Protein AF-W2WNC3-F1 (afdb_monomer_lite)

InterPro domains:
  IPR002200 Elicitin [PF00964] (20-107)
  IPR002200 Elicitin [SM01187] (19-108)
  IPR036470 Elicitin superfamily [G3DSA:1.10.239.10] (15-108)
  IPR036470 Elicitin superfamily [SSF48647] (14-108)

Foldseek 3Di:
DDDDDDPPPPPPPPPPPQAADDPVLVVQLVVVLCVDPLNVVLCVQLVHDPPPPDDDDPSSLLSNLPDPSNLVSLVCSLVVPSQDRHWHDDPPDTDRVNVVSVVSNVSVVVNVVPPPDDDDDDDDDDDDDDDDDDDDPPDDDDPPPPPPPPDD

Radius of gyration: 24.74 Å; chains: 1; bounding box: 69×72×64 Å

Structure (mmCIF, N/CA/C/O backbone):
data_AF-W2WNC3-F1
#
_entry.id   AF-W2WNC3-F1
#
loop_
_atom_site.group_PDB
_atom_site.id
_atom_site.type_symbol
_atom_site.label_atom_id
_atom_site.label_alt_id
_atom_site.label_comp_id
_atom_site.label_asym_id
_atom_site.label_entity_id
_atom_site.label_seq_id
_atom_site.pdbx_PDB_ins_code
_atom_site.Cartn_x
_atom_site.Cartn_y
_atom_site.Cartn_z
_atom_site.occupancy
_atom_site.B_iso_or_equiv
_atom_site.auth_seq_id
_atom_site.auth_comp_id
_atom_site.auth_asym_id
_atom_site.auth_atom_id
_atom_site.pdbx_PDB_model_num
ATOM 1 N N . MET A 1 1 ? 55.968 -30.916 -27.246 1.00 37.75 1 MET A N 1
ATOM 2 C CA . MET A 1 1 ? 55.900 -29.444 -27.208 1.00 37.75 1 MET A CA 1
ATOM 3 C C . MET A 1 1 ? 54.468 -29.061 -26.902 1.00 37.75 1 MET A C 1
ATOM 5 O O . MET A 1 1 ? 53.580 -29.499 -27.620 1.00 37.75 1 MET A O 1
ATOM 9 N N . LEU A 1 2 ? 54.270 -28.373 -25.774 1.00 43.25 2 LEU A N 1
ATOM 10 C CA . LEU A 1 2 ? 52.995 -27.810 -25.339 1.00 43.25 2 LEU A CA 1
ATOM 11 C C . LEU A 1 2 ? 52.451 -26.847 -26.399 1.00 43.25 2 LEU A C 1
ATOM 13 O O . LEU A 1 2 ? 53.196 -25.967 -26.815 1.00 43.25 2 LEU A O 1
ATOM 17 N N . PHE A 1 3 ? 51.158 -26.915 -26.713 1.00 48.19 3 PHE A N 1
ATOM 18 C CA . PHE A 1 3 ? 50.411 -25.715 -27.088 1.00 48.19 3 PHE A CA 1
ATOM 19 C C . PHE A 1 3 ? 49.095 -25.691 -26.317 1.00 48.19 3 PHE A C 1
ATOM 21 O O . PHE A 1 3 ? 48.285 -26.612 -26.384 1.00 48.19 3 PHE A O 1
ATOM 28 N N . LEU A 1 4 ? 49.006 -24.661 -25.479 1.00 45.03 4 LEU A N 1
ATOM 29 C CA . LEU A 1 4 ? 48.015 -24.435 -24.447 1.00 45.03 4 LEU A CA 1
ATOM 30 C C . LEU A 1 4 ? 46.610 -24.255 -25.028 1.00 45.03 4 LEU A C 1
ATOM 32 O O . LEU A 1 4 ? 46.392 -23.546 -26.007 1.00 45.03 4 LEU A O 1
ATOM 36 N N . THR A 1 5 ? 45.659 -24.847 -24.321 1.00 54.81 5 THR A N 1
ATOM 37 C CA . THR A 1 5 ? 44.223 -24.598 -24.374 1.00 54.81 5 THR A CA 1
ATOM 38 C C . THR A 1 5 ? 43.903 -23.130 -24.078 1.00 54.81 5 THR A C 1
ATOM 40 O O . THR A 1 5 ? 44.127 -22.669 -22.960 1.00 54.81 5 THR A O 1
ATOM 43 N N . ALA A 1 6 ? 43.320 -22.415 -25.038 1.00 55.16 6 ALA A N 1
ATOM 44 C CA . ALA A 1 6 ? 42.661 -21.133 -24.798 1.00 55.16 6 ALA A CA 1
ATOM 45 C C . ALA A 1 6 ? 41.152 -21.303 -25.024 1.00 55.16 6 ALA A C 1
ATOM 47 O O . ALA A 1 6 ? 40.624 -21.000 -26.090 1.00 55.16 6 ALA A O 1
ATOM 48 N N . LEU A 1 7 ? 40.459 -21.847 -24.020 1.00 53.19 7 LEU A N 1
ATOM 49 C CA . LEU A 1 7 ? 39.002 -21.786 -23.945 1.00 53.19 7 LEU A CA 1
ATOM 50 C C . LEU A 1 7 ? 38.638 -20.379 -23.455 1.00 53.19 7 LEU A C 1
ATOM 52 O O . LEU A 1 7 ? 38.658 -20.112 -22.255 1.00 53.19 7 LEU A O 1
ATOM 56 N N . LEU A 1 8 ? 38.364 -19.463 -24.388 1.00 52.41 8 LEU A N 1
ATOM 57 C CA . LEU A 1 8 ? 37.750 -18.174 -24.071 1.00 52.41 8 LEU A CA 1
ATOM 58 C C . LEU A 1 8 ? 36.327 -18.431 -23.559 1.00 52.41 8 LEU A C 1
ATOM 60 O O . LEU A 1 8 ? 35.383 -18.571 -24.334 1.00 52.41 8 LEU A O 1
ATOM 64 N N . LEU A 1 9 ? 36.181 -18.507 -22.237 1.00 51.75 9 LEU A N 1
ATOM 65 C CA . LEU A 1 9 ? 34.892 -18.391 -21.569 1.00 51.75 9 LEU A CA 1
ATOM 66 C C . LEU A 1 9 ? 34.409 -16.946 -21.747 1.00 51.75 9 LEU A C 1
ATOM 68 O O . LEU A 1 9 ? 34.828 -16.045 -21.024 1.00 51.75 9 LEU A O 1
ATOM 72 N N . LEU A 1 10 ? 33.543 -16.721 -22.737 1.00 54.34 10 LEU A N 1
ATOM 73 C CA . LEU A 1 10 ? 32.715 -15.520 -22.815 1.00 54.34 10 LEU A CA 1
ATOM 74 C C . LEU A 1 10 ? 31.720 -15.577 -21.654 1.00 54.34 10 LEU A C 1
ATOM 76 O O . LEU A 1 10 ? 30.641 -16.158 -21.762 1.00 54.34 10 LEU A O 1
ATOM 80 N N . ILE A 1 11 ? 32.112 -15.013 -20.515 1.00 63.25 11 ILE A N 1
ATOM 81 C CA . ILE A 1 11 ? 31.212 -14.780 -19.390 1.00 63.25 11 ILE A CA 1
ATOM 82 C C . ILE A 1 11 ? 30.239 -13.702 -19.871 1.00 63.25 11 ILE A C 1
ATOM 84 O O . ILE A 1 11 ? 30.566 -12.519 -19.885 1.00 63.25 11 ILE A O 1
ATOM 88 N N . SER A 1 12 ? 29.066 -14.114 -20.353 1.00 51.84 12 SER A N 1
ATOM 89 C CA . SER A 1 12 ? 27.981 -13.180 -20.645 1.00 51.84 12 SER A CA 1
ATOM 90 C C . SER A 1 12 ? 27.503 -12.640 -19.304 1.00 51.84 12 SER A C 1
ATOM 92 O O . SER A 1 12 ? 26.749 -13.304 -18.596 1.00 51.84 12 SER A O 1
ATOM 94 N N . THR A 1 13 ? 28.001 -11.474 -18.899 1.00 51.38 13 THR A N 1
ATOM 95 C CA . THR A 1 13 ? 27.444 -10.751 -17.760 1.00 51.38 13 THR A CA 1
ATOM 96 C C . THR A 1 13 ? 26.034 -10.334 -18.152 1.00 51.38 13 THR A C 1
ATOM 98 O O . THR A 1 13 ? 25.856 -9.370 -18.898 1.00 51.38 13 THR A O 1
ATOM 101 N N . VAL A 1 14 ? 25.030 -11.077 -17.690 1.00 54.25 14 VAL A N 1
ATOM 102 C CA . VAL A 1 14 ? 23.655 -10.582 -17.634 1.00 54.25 14 VAL A CA 1
ATOM 103 C C . VAL A 1 14 ? 23.656 -9.404 -16.665 1.00 54.25 14 VAL A C 1
ATOM 105 O O . VAL A 1 14 ? 23.529 -9.568 -15.456 1.00 54.25 14 VAL A O 1
ATOM 108 N N . VAL A 1 15 ? 23.887 -8.203 -17.195 1.00 49.94 15 VAL A N 1
ATOM 109 C CA . VAL A 1 15 ? 23.509 -6.973 -16.506 1.00 49.94 15 VAL A CA 1
ATOM 110 C C . VAL A 1 15 ? 21.988 -6.998 -16.473 1.00 49.94 15 VAL A C 1
ATOM 112 O O . VAL A 1 15 ? 21.336 -6.731 -17.481 1.00 49.94 15 VAL A O 1
ATOM 115 N N . ALA A 1 16 ? 21.429 -7.382 -15.328 1.00 53.16 16 ALA A N 1
ATOM 116 C CA . ALA A 1 16 ? 20.030 -7.150 -15.027 1.00 53.16 16 ALA A CA 1
ATOM 117 C C . ALA A 1 16 ? 19.856 -5.635 -14.853 1.00 53.16 16 ALA A C 1
ATOM 119 O O . ALA A 1 16 ? 19.975 -5.104 -13.752 1.00 53.16 16 ALA A O 1
ATOM 120 N N . ASN A 1 17 ? 19.657 -4.912 -15.957 1.00 56.41 17 ASN A N 1
ATOM 121 C CA . ASN A 1 17 ? 19.014 -3.611 -15.857 1.00 56.41 17 ASN A CA 1
ATOM 122 C C . ASN A 1 17 ? 17.571 -3.922 -15.474 1.00 56.41 17 ASN A C 1
ATOM 124 O O . ASN A 1 17 ? 16.856 -4.520 -16.275 1.00 56.41 17 ASN A O 1
ATOM 128 N N . ALA A 1 18 ? 17.166 -3.586 -14.252 1.00 61.56 18 ALA A N 1
ATOM 129 C CA . ALA A 1 18 ? 15.754 -3.618 -13.918 1.00 61.56 18 ALA A CA 1
ATOM 130 C C . ALA A 1 18 ? 15.057 -2.622 -14.859 1.00 61.56 18 ALA A C 1
ATOM 132 O O . ALA A 1 18 ? 15.359 -1.427 -14.837 1.00 61.56 18 ALA A O 1
ATOM 133 N N . GLU A 1 19 ? 14.227 -3.131 -15.770 1.00 84.12 19 GLU A N 1
ATOM 134 C CA . GLU A 1 19 ? 13.508 -2.294 -16.727 1.00 84.12 19 GLU A CA 1
ATOM 135 C C . GLU A 1 19 ? 12.552 -1.370 -15.962 1.00 84.12 19 GLU A C 1
ATOM 137 O O . GLU A 1 19 ? 12.000 -1.745 -14.926 1.00 84.12 19 GLU A O 1
ATOM 142 N N . ASN A 1 20 ? 12.367 -0.139 -16.442 1.00 89.50 20 ASN A N 1
ATOM 143 C CA . ASN A 1 20 ? 11.400 0.771 -15.834 1.00 89.50 20 ASN A CA 1
ATOM 144 C C . ASN A 1 20 ? 9.980 0.332 -16.201 1.00 89.50 20 ASN A C 1
ATOM 146 O O . ASN A 1 20 ? 9.703 0.028 -17.363 1.00 89.50 20 ASN A O 1
ATOM 150 N N . CYS A 1 21 ? 9.067 0.355 -15.232 1.00 88.38 21 CYS A N 1
ATOM 151 C CA . CYS A 1 21 ? 7.662 0.064 -15.477 1.00 88.38 21 CYS A CA 1
ATOM 152 C C . CYS A 1 21 ? 7.065 1.083 -16.450 1.00 88.38 21 CYS A C 1
ATOM 154 O O . CYS A 1 21 ? 7.256 2.294 -16.302 1.00 88.38 21 CYS A O 1
ATOM 156 N N . SER A 1 22 ? 6.285 0.605 -17.422 1.00 88.81 22 SER A N 1
ATOM 157 C CA . SER A 1 22 ? 5.440 1.499 -18.209 1.00 88.81 22 SER A CA 1
ATOM 158 C C . SER A 1 22 ? 4.274 1.998 -17.352 1.00 88.81 22 SER A C 1
ATOM 160 O O . SER A 1 22 ? 3.835 1.338 -16.410 1.00 88.81 22 SER A O 1
ATOM 162 N N . VAL A 1 23 ? 3.724 3.157 -17.711 1.00 85.06 23 VAL A N 1
ATOM 163 C CA . VAL A 1 23 ? 2.551 3.717 -17.024 1.00 85.06 23 VAL A CA 1
ATOM 164 C C . VAL A 1 23 ? 1.354 2.753 -17.085 1.00 85.06 23 VAL A C 1
ATOM 166 O O . VAL A 1 23 ? 0.595 2.654 -16.129 1.00 85.06 23 VAL A O 1
ATOM 169 N N . GLN A 1 24 ? 1.211 2.001 -18.183 1.00 86.75 24 GLN A N 1
ATOM 170 C CA . GLN A 1 24 ? 0.148 1.004 -18.350 1.00 86.75 24 GLN A CA 1
ATOM 171 C C . GLN A 1 24 ? 0.258 -0.125 -17.319 1.00 86.75 24 GLN A C 1
ATOM 173 O O . GLN A 1 24 ? -0.733 -0.434 -16.668 1.00 86.75 24 GLN A O 1
ATOM 178 N N . MET A 1 25 ? 1.466 -0.651 -17.092 1.00 86.25 25 MET A N 1
ATOM 179 C CA . MET A 1 25 ? 1.706 -1.702 -16.091 1.00 86.25 25 MET A CA 1
ATOM 180 C C . MET A 1 25 ? 1.342 -1.231 -14.677 1.00 86.25 25 MET A C 1
ATOM 182 O O . MET A 1 25 ? 0.821 -1.996 -13.876 1.00 86.25 25 MET A O 1
ATOM 186 N N . ILE A 1 26 ? 1.588 0.046 -14.361 1.00 85.44 26 ILE A N 1
ATOM 187 C CA . ILE A 1 26 ? 1.220 0.619 -13.059 1.00 85.44 26 ILE A CA 1
ATOM 188 C C . ILE A 1 26 ? -0.308 0.705 -12.920 1.00 85.44 26 ILE A C 1
ATOM 190 O O . ILE A 1 26 ? -0.844 0.376 -11.864 1.00 85.44 26 ILE A O 1
ATOM 194 N N . TYR A 1 27 ? -1.026 1.108 -13.973 1.00 84.94 27 TYR A N 1
ATOM 195 C CA . TYR A 1 27 ? -2.493 1.152 -13.945 1.00 84.94 27 TYR A CA 1
ATOM 196 C C . TYR A 1 27 ? -3.128 -0.232 -13.773 1.00 84.94 27 TYR A C 1
ATOM 198 O O . TYR A 1 27 ? -4.076 -0.355 -12.999 1.00 84.94 27 TYR A O 1
ATOM 206 N N . GLU A 1 28 ? -2.580 -1.261 -14.423 1.00 85.69 28 GLU A N 1
ATOM 207 C CA . GLU A 1 28 ? -3.045 -2.651 -14.285 1.00 85.69 28 GLU A CA 1
ATOM 208 C C . GLU A 1 28 ? -2.916 -3.181 -12.847 1.00 85.69 28 GLU A C 1
ATOM 210 O O . GLU A 1 28 ? -3.709 -4.019 -12.424 1.00 85.69 28 GLU A O 1
ATOM 215 N N . VAL A 1 29 ? -1.962 -2.662 -12.067 1.00 85.62 29 VAL A N 1
ATOM 216 C CA . VAL A 1 29 ? -1.818 -2.967 -10.633 1.00 85.62 29 VAL A CA 1
ATOM 217 C C . VAL A 1 29 ? -2.799 -2.166 -9.784 1.00 85.62 29 VAL A C 1
ATOM 219 O O . VAL A 1 29 ? -3.380 -2.690 -8.834 1.00 85.62 29 VAL A O 1
ATOM 222 N N . LEU A 1 30 ? -2.980 -0.881 -10.094 1.00 86.38 30 LEU A N 1
ATOM 223 C CA . LEU A 1 30 ? -3.805 0.020 -9.287 1.00 86.38 30 LEU A CA 1
ATOM 224 C C . LEU A 1 30 ? -5.299 -0.304 -9.382 1.00 86.38 30 LEU A C 1
ATOM 226 O O . LEU A 1 30 ? -5.998 -0.229 -8.372 1.00 86.38 30 LEU A O 1
ATOM 230 N N . GLU A 1 31 ? -5.804 -0.674 -10.558 1.00 88.19 31 GLU A N 1
ATOM 231 C CA . GLU A 1 31 ? -7.223 -1.004 -10.758 1.00 88.19 31 GLU A CA 1
ATOM 232 C C . GLU A 1 31 ? -7.742 -2.079 -9.772 1.00 88.19 31 GLU A C 1
ATOM 234 O O . GLU A 1 31 ? -8.698 -1.804 -9.035 1.00 88.19 31 GLU A O 1
ATOM 239 N N . PRO A 1 32 ? -7.116 -3.264 -9.660 1.00 86.94 32 PRO A N 1
ATOM 240 C CA . PRO A 1 32 ? -7.554 -4.288 -8.719 1.00 86.94 32 PRO A CA 1
ATOM 241 C C . PRO A 1 32 ? -7.346 -3.878 -7.256 1.00 86.94 32 PRO A C 1
ATOM 243 O O . PRO A 1 32 ? -8.193 -4.201 -6.427 1.00 86.94 32 PRO A O 1
ATOM 246 N N . ILE A 1 33 ? -6.292 -3.116 -6.933 1.00 88.88 33 ILE A N 1
ATOM 247 C CA . ILE A 1 33 ? -6.065 -2.596 -5.571 1.00 88.88 33 ILE A CA 1
ATOM 248 C C . ILE A 1 33 ? -7.189 -1.643 -5.159 1.00 88.88 33 ILE A C 1
ATOM 250 O O . ILE A 1 33 ? -7.718 -1.754 -4.058 1.00 88.88 33 ILE A O 1
ATOM 254 N N . THR A 1 34 ? -7.588 -0.725 -6.041 1.00 90.62 34 THR A N 1
ATOM 255 C CA . THR A 1 34 ? -8.665 0.240 -5.750 1.00 90.62 34 THR A CA 1
ATOM 256 C C . THR A 1 34 ? -10.045 -0.411 -5.651 1.00 90.62 34 THR A C 1
ATOM 258 O O . THR A 1 34 ? -10.945 0.153 -5.029 1.00 90.62 34 THR A O 1
ATOM 261 N N . SER A 1 35 ? -10.202 -1.603 -6.230 1.00 92.50 35 SER A N 1
ATOM 262 C CA . SER A 1 35 ? -11.424 -2.409 -6.163 1.00 92.50 35 SER A CA 1
ATOM 263 C C . SER A 1 35 ? -11.466 -3.358 -4.958 1.00 92.50 35 SER A C 1
ATOM 265 O O . SER A 1 35 ? -12.509 -3.967 -4.705 1.00 92.50 35 SER A O 1
ATOM 267 N N . ASP A 1 36 ? -10.366 -3.507 -4.211 1.00 93.94 36 ASP A N 1
ATOM 268 C CA . ASP A 1 36 ? -10.321 -4.349 -3.014 1.00 93.94 36 ASP A CA 1
ATOM 269 C C . ASP A 1 36 ? -11.214 -3.748 -1.907 1.00 93.94 36 ASP A C 1
ATOM 271 O O . ASP A 1 36 ? -11.142 -2.544 -1.630 1.00 93.94 36 ASP A O 1
ATOM 275 N N . PRO A 1 37 ? -12.056 -4.554 -1.232 1.00 95.25 37 PRO A N 1
ATOM 276 C CA . PRO A 1 37 ? -12.955 -4.054 -0.190 1.00 95.25 37 PRO A CA 1
ATOM 277 C C . PRO A 1 37 ? -12.226 -3.394 0.992 1.00 95.25 37 PRO A C 1
ATOM 279 O O . PRO A 1 37 ? -12.819 -2.573 1.691 1.00 95.25 37 PRO A O 1
ATOM 282 N N . ASN A 1 38 ? -10.951 -3.717 1.215 1.00 96.50 38 ASN A N 1
ATOM 283 C CA . ASN A 1 38 ? -10.131 -3.138 2.272 1.00 96.50 38 ASN A CA 1
ATOM 284 C C . ASN A 1 38 ? -9.493 -1.801 1.874 1.00 96.50 38 ASN A C 1
ATOM 286 O O . ASN A 1 38 ? -8.961 -1.114 2.745 1.00 96.50 38 ASN A O 1
ATOM 290 N N . PHE A 1 39 ? -9.545 -1.399 0.599 1.00 95.19 39 PHE A N 1
ATOM 291 C CA . PHE A 1 39 ? -8.883 -0.187 0.112 1.00 95.19 39 PHE A CA 1
ATOM 292 C C . PHE A 1 39 ? -9.382 1.079 0.817 1.00 95.19 39 PHE A C 1
ATOM 294 O O . PHE A 1 39 ? -8.591 1.872 1.328 1.00 95.19 39 PHE A O 1
ATOM 301 N N . VAL A 1 40 ? -10.702 1.264 0.892 1.00 96.25 40 VAL A N 1
ATOM 302 C CA . VAL A 1 40 ? -11.308 2.453 1.516 1.00 96.25 40 VAL A CA 1
ATOM 303 C C . VAL A 1 40 ? -11.087 2.460 3.028 1.00 96.25 40 VAL A C 1
ATOM 305 O O . VAL A 1 40 ? -10.737 3.496 3.596 1.00 96.25 40 VAL A O 1
ATOM 308 N N . THR A 1 41 ? -11.259 1.309 3.682 1.00 97.25 41 THR A N 1
ATOM 309 C CA . THR A 1 41 ? -11.054 1.185 5.130 1.00 97.25 41 THR A CA 1
ATOM 310 C C . THR A 1 41 ? -9.598 1.419 5.499 1.00 97.25 41 THR A C 1
ATOM 312 O O . THR A 1 41 ? -9.341 2.197 6.407 1.00 97.25 41 THR A O 1
ATOM 315 N N . CYS A 1 42 ? -8.649 0.855 4.749 1.00 96.81 42 CYS A N 1
ATOM 316 C CA . CYS A 1 42 ? -7.231 1.086 4.993 1.00 96.81 42 CYS A CA 1
ATOM 317 C C . CYS A 1 42 ? -6.881 2.579 4.925 1.00 96.81 42 CYS A C 1
ATOM 319 O O . CYS A 1 42 ? -6.306 3.101 5.872 1.00 96.81 42 CYS A O 1
ATOM 321 N N . GLN A 1 43 ? -7.304 3.291 3.870 1.00 96.00 43 GLN A N 1
ATOM 322 C CA . GLN A 1 43 ? -7.052 4.737 3.760 1.00 96.00 43 GLN A CA 1
ATOM 323 C C . GLN A 1 43 ? -7.680 5.542 4.902 1.00 96.00 43 GLN A C 1
ATOM 325 O O . GLN A 1 43 ? -7.118 6.549 5.332 1.00 96.00 43 GLN A O 1
ATOM 330 N N . THR A 1 44 ? -8.850 5.110 5.378 1.00 97.06 44 THR A N 1
ATOM 331 C CA . THR A 1 44 ? -9.563 5.763 6.482 1.00 97.06 44 THR A CA 1
ATOM 332 C C . THR A 1 44 ? -8.840 5.543 7.808 1.00 97.06 44 THR A C 1
ATOM 334 O O . THR A 1 44 ? -8.579 6.508 8.521 1.00 97.06 44 THR A O 1
ATOM 337 N N . ASP A 1 45 ? -8.476 4.298 8.114 1.00 97.00 45 ASP A N 1
ATOM 338 C CA . ASP A 1 45 ? -7.792 3.926 9.355 1.00 97.00 45 ASP A CA 1
ATOM 339 C C . ASP A 1 45 ? -6.401 4.567 9.446 1.00 97.00 45 ASP A C 1
ATOM 341 O O . ASP A 1 45 ? -5.992 5.032 10.509 1.00 97.00 45 ASP A O 1
ATOM 345 N N . SER A 1 46 ? -5.678 4.620 8.324 1.00 95.44 46 SER A N 1
ATOM 346 C CA . SER A 1 46 ? -4.337 5.200 8.259 1.00 95.44 46 SER A CA 1
ATOM 347 C C . SER A 1 46 ? -4.328 6.710 8.040 1.00 95.44 46 SER A C 1
ATOM 349 O O . SER A 1 46 ? -3.266 7.325 8.100 1.00 95.44 46 SER A O 1
ATOM 351 N N . ASN A 1 47 ? -5.477 7.311 7.713 1.00 95.94 47 ASN A N 1
ATOM 352 C CA . ASN A 1 47 ? -5.583 8.690 7.236 1.00 95.94 47 ASN A CA 1
ATOM 353 C C . ASN A 1 47 ? -4.578 9.007 6.103 1.00 95.94 47 ASN A C 1
ATOM 355 O O . ASN A 1 47 ? -3.980 10.084 6.069 1.00 95.94 47 ASN A O 1
ATOM 359 N N . TYR A 1 48 ? -4.334 8.048 5.204 1.00 92.56 48 TYR A N 1
ATOM 360 C CA . TYR A 1 48 ? -3.346 8.159 4.123 1.00 92.56 48 TYR A CA 1
ATOM 361 C C . TYR A 1 48 ? -3.984 7.841 2.774 1.00 92.56 48 TYR A C 1
ATOM 363 O O . TYR A 1 48 ? -4.619 6.803 2.608 1.00 92.56 48 TYR A O 1
ATOM 371 N N . SER A 1 49 ? -3.796 8.742 1.807 1.00 91.25 49 SER A N 1
ATOM 372 C CA . SER A 1 49 ? -4.258 8.556 0.433 1.00 91.25 49 SER A CA 1
ATOM 373 C C . SER A 1 49 ? -3.219 7.766 -0.350 1.00 91.25 49 SER A C 1
ATOM 375 O O . SER A 1 49 ? -2.178 8.300 -0.723 1.00 91.25 49 SER A O 1
ATOM 377 N N . MET A 1 50 ? -3.502 6.499 -0.649 1.00 85.31 50 MET A N 1
ATOM 378 C CA . MET A 1 50 ? -2.537 5.634 -1.345 1.00 85.31 50 MET A CA 1
ATOM 379 C C . MET A 1 50 ? -2.263 6.062 -2.796 1.00 85.31 50 MET A C 1
ATOM 381 O O . MET A 1 50 ? -1.292 5.609 -3.394 1.00 85.31 50 MET A O 1
ATOM 385 N N . LEU A 1 51 ? -3.095 6.947 -3.356 1.00 83.50 51 LEU A N 1
ATOM 386 C CA . LEU A 1 51 ? -2.951 7.485 -4.712 1.00 83.50 51 LEU A CA 1
ATOM 387 C C . LEU A 1 51 ? -2.313 8.882 -4.751 1.00 83.50 51 LEU A C 1
ATOM 389 O O . LEU A 1 51 ? -2.224 9.464 -5.831 1.00 83.50 51 LEU A O 1
ATOM 393 N N . SER A 1 52 ? -1.886 9.450 -3.614 1.00 81.12 52 SER A N 1
ATOM 394 C CA . SER A 1 52 ? -1.178 10.741 -3.631 1.00 81.12 52 SER A CA 1
ATOM 395 C C . SER A 1 52 ? 0.253 10.622 -4.159 1.00 81.12 52 SER A C 1
ATOM 397 O O . SER A 1 52 ? 0.815 11.619 -4.602 1.00 81.12 52 SER A O 1
ATOM 3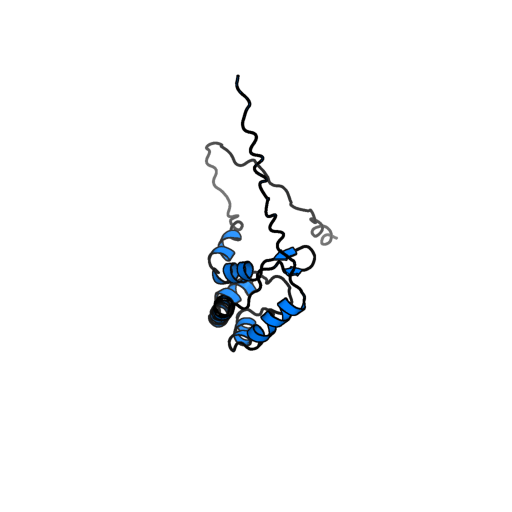99 N N . PHE A 1 53 ? 0.832 9.412 -4.135 1.00 73.25 53 PHE A N 1
ATOM 400 C CA . PHE A 1 53 ? 2.249 9.145 -4.423 1.00 73.25 53 PHE A CA 1
ATOM 401 C C . PHE A 1 53 ? 3.222 9.941 -3.535 1.00 73.25 53 PHE A C 1
ATOM 403 O O . PHE A 1 53 ? 4.412 10.040 -3.835 1.00 73.25 53 PHE A O 1
ATOM 410 N N . GLU A 1 54 ? 2.727 10.490 -2.426 1.00 81.69 54 GLU A N 1
ATOM 411 C CA . GLU A 1 54 ? 3.528 11.149 -1.403 1.00 81.69 54 GLU A CA 1
ATOM 412 C C . GLU A 1 54 ? 3.957 10.129 -0.353 1.00 81.69 54 GLU A C 1
ATOM 414 O O . GLU A 1 54 ? 3.255 9.160 -0.081 1.00 81.69 54 GLU A O 1
ATOM 419 N N . SER A 1 55 ? 5.110 10.344 0.275 1.00 82.62 55 SER A N 1
ATOM 420 C CA . SER A 1 55 ? 5.514 9.488 1.391 1.00 82.62 55 SER A CA 1
ATOM 421 C C . SER A 1 55 ? 4.602 9.730 2.605 1.00 82.62 55 SER A C 1
ATOM 423 O O . SER A 1 55 ? 4.382 10.892 2.958 1.00 82.62 55 SER A O 1
ATOM 425 N N . PRO A 1 56 ? 4.084 8.681 3.272 1.00 86.25 56 PRO A N 1
ATOM 426 C CA . PRO A 1 56 ? 3.264 8.843 4.467 1.00 86.25 56 PRO A CA 1
ATOM 427 C C . PRO A 1 56 ? 4.077 9.427 5.630 1.00 86.25 56 PRO A C 1
ATOM 429 O O . PRO A 1 56 ? 5.270 9.163 5.797 1.00 86.25 56 PRO A O 1
ATOM 432 N N . THR A 1 57 ? 3.407 10.195 6.485 1.00 90.31 57 THR A N 1
ATOM 433 C CA . THR A 1 57 ? 3.953 10.632 7.778 1.00 90.31 57 THR A CA 1
ATOM 434 C C . THR A 1 57 ? 4.120 9.450 8.743 1.00 90.31 57 THR A C 1
ATOM 436 O O . THR A 1 57 ? 3.592 8.359 8.517 1.00 90.31 57 THR A O 1
ATOM 439 N N . LEU A 1 58 ? 4.827 9.663 9.859 1.00 88.50 58 LEU A N 1
ATOM 440 C CA . LEU A 1 58 ? 5.006 8.635 10.892 1.00 88.50 58 LEU A CA 1
ATOM 441 C C . LEU A 1 58 ? 3.658 8.161 11.464 1.00 88.50 58 LEU A C 1
ATOM 443 O O . LEU A 1 58 ? 3.371 6.973 11.424 1.00 88.50 58 LEU A O 1
ATOM 447 N N . ASN A 1 59 ? 2.785 9.089 11.866 1.00 89.75 59 ASN A N 1
ATOM 448 C CA . ASN A 1 59 ? 1.455 8.763 12.392 1.00 89.75 59 ASN A CA 1
ATOM 449 C C . ASN A 1 59 ? 0.576 8.021 11.364 1.00 89.75 59 ASN A C 1
ATOM 451 O O . ASN A 1 59 ? -0.133 7.078 11.699 1.00 89.75 59 ASN A O 1
ATOM 455 N N . GLN A 1 60 ? 0.648 8.404 10.084 1.00 93.62 60 GLN A N 1
ATOM 456 C CA . GLN A 1 60 ? -0.047 7.675 9.015 1.00 93.62 60 GLN A CA 1
ATOM 457 C C . GLN A 1 60 ? 0.505 6.256 8.836 1.00 93.62 60 GLN A C 1
ATOM 459 O O . GLN A 1 60 ? -0.260 5.330 8.591 1.00 93.62 60 GLN A O 1
ATOM 464 N N . THR A 1 61 ? 1.820 6.076 8.985 1.00 91.06 61 THR A N 1
ATOM 465 C CA . THR A 1 61 ? 2.472 4.759 8.926 1.00 91.06 61 THR A CA 1
ATOM 466 C C . THR A 1 61 ? 2.053 3.885 10.110 1.00 91.06 61 THR A C 1
ATOM 468 O O . THR A 1 61 ? 1.742 2.713 9.923 1.00 91.06 61 THR A O 1
ATOM 471 N N . GLU A 1 62 ? 1.968 4.448 11.316 1.00 91.12 62 GLU A N 1
ATOM 472 C CA . GLU A 1 62 ? 1.469 3.74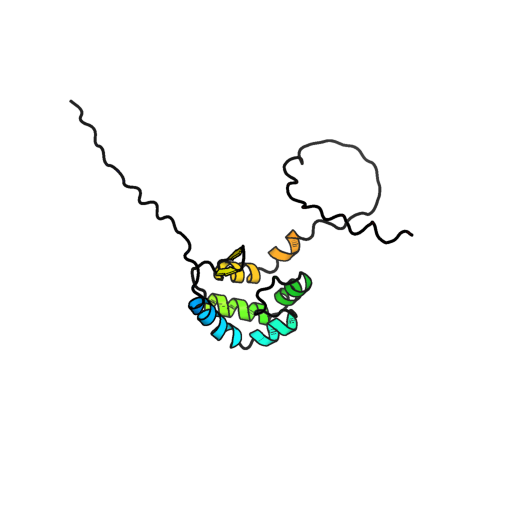7 12.506 1.00 91.12 62 GLU A CA 1
ATOM 473 C C . GLU A 1 62 ? 0.006 3.321 12.341 1.00 91.12 62 GLU A C 1
ATOM 475 O O . GLU A 1 62 ? -0.322 2.153 12.559 1.00 91.12 62 GLU A O 1
ATOM 480 N N . GLY A 1 63 ? -0.862 4.229 11.879 1.00 93.50 63 GLY A N 1
ATOM 481 C CA . GLY A 1 63 ? -2.263 3.915 11.583 1.00 93.50 63 GLY A CA 1
ATOM 482 C C . GLY A 1 63 ? -2.412 2.859 10.485 1.00 93.50 63 GLY A C 1
ATOM 483 O O . GLY A 1 63 ? -3.209 1.930 10.613 1.00 93.50 63 GLY A O 1
ATOM 484 N N . PHE A 1 64 ? -1.587 2.944 9.439 1.00 94.38 64 PHE A N 1
ATOM 485 C CA . PHE A 1 64 ? -1.518 1.937 8.383 1.00 94.38 64 PHE A CA 1
ATOM 486 C C . PHE A 1 64 ? -1.136 0.565 8.947 1.00 94.38 64 PHE A C 1
ATOM 488 O O . PHE A 1 64 ? -1.792 -0.434 8.664 1.00 94.38 64 PHE A O 1
ATOM 495 N N . CYS A 1 65 ? -0.120 0.511 9.805 1.00 93.56 65 CYS A N 1
ATOM 496 C CA . CYS A 1 65 ? 0.355 -0.737 10.385 1.00 93.56 65 CYS A CA 1
ATOM 497 C C . CYS A 1 65 ? -0.596 -1.354 11.413 1.00 93.56 65 CYS A C 1
ATOM 499 O O . CYS A 1 65 ? -0.675 -2.582 11.507 1.00 93.56 65 CYS A O 1
ATOM 501 N N . ALA A 1 66 ? -1.342 -0.524 12.143 1.00 94.06 66 ALA A N 1
ATOM 502 C CA . ALA A 1 66 ? -2.365 -0.964 13.086 1.00 94.06 66 ALA A CA 1
ATOM 503 C C . ALA A 1 66 ? -3.663 -1.436 12.398 1.00 94.06 66 ALA A C 1
ATOM 505 O O . ALA A 1 66 ? -4.454 -2.160 13.009 1.00 94.06 66 ALA A O 1
ATOM 506 N N . SER A 1 67 ? -3.902 -1.050 11.139 1.00 96.44 67 SER A N 1
ATOM 507 C CA . SER A 1 67 ? -5.128 -1.393 10.418 1.00 96.44 67 SER A CA 1
ATOM 508 C C . SER A 1 67 ? -5.098 -2.818 9.863 1.00 96.44 67 SER A C 1
ATOM 510 O O . SER A 1 67 ? -4.340 -3.156 8.953 1.00 96.44 67 SER A O 1
ATOM 512 N N . SER A 1 68 ? -6.022 -3.653 10.344 1.00 95.75 68 SER A N 1
ATOM 513 C CA . SER A 1 68 ? -6.247 -4.990 9.774 1.00 95.75 68 SER A CA 1
ATOM 514 C C . SER A 1 68 ? -6.667 -4.951 8.298 1.00 95.75 68 SER A C 1
ATOM 516 O O . SER A 1 68 ? -6.318 -5.862 7.548 1.00 95.75 68 SER A O 1
ATOM 518 N N . ALA A 1 69 ? -7.347 -3.884 7.861 1.00 97.06 69 ALA A N 1
ATOM 519 C CA . ALA A 1 69 ? -7.702 -3.681 6.462 1.00 97.06 69 ALA A CA 1
ATOM 520 C C . ALA A 1 69 ? -6.453 -3.412 5.611 1.00 97.06 69 ALA A C 1
ATOM 522 O O . ALA A 1 69 ? -6.304 -4.005 4.545 1.00 97.06 69 ALA A O 1
ATOM 523 N N . CYS A 1 70 ? -5.512 -2.596 6.093 1.00 95.94 70 CYS A N 1
ATOM 524 C CA . CYS A 1 70 ? -4.243 -2.382 5.394 1.00 95.94 70 CYS A CA 1
ATOM 525 C C . CYS A 1 70 ? -3.419 -3.667 5.279 1.00 95.94 70 CYS A C 1
ATOM 527 O O . CYS A 1 70 ? -2.912 -3.977 4.201 1.00 95.94 70 CYS A O 1
ATOM 529 N N . GLN A 1 71 ? -3.353 -4.467 6.346 1.00 94.31 71 GLN A N 1
ATOM 530 C CA . GLN A 1 71 ? -2.660 -5.757 6.296 1.00 94.31 71 GLN A CA 1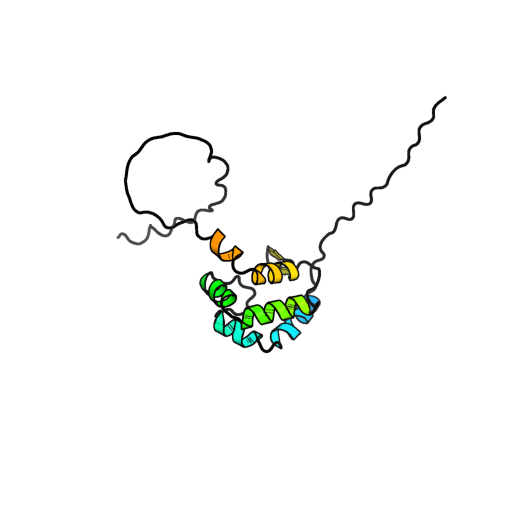
ATOM 531 C C . GLN A 1 71 ? -3.326 -6.736 5.321 1.00 94.31 71 GLN A C 1
ATOM 533 O O . GLN A 1 71 ? -2.641 -7.424 4.561 1.00 94.31 71 GLN A O 1
ATOM 538 N N . ALA A 1 72 ? -4.662 -6.777 5.297 1.00 94.88 72 ALA A N 1
ATOM 539 C CA . ALA A 1 72 ? -5.408 -7.584 4.338 1.00 94.88 72 ALA A CA 1
ATOM 540 C C . ALA A 1 72 ? -5.154 -7.125 2.894 1.00 94.88 72 ALA A C 1
ATOM 542 O O . ALA A 1 72 ? -4.866 -7.961 2.041 1.00 94.88 72 ALA A O 1
ATOM 543 N N . LEU A 1 73 ? -5.172 -5.814 2.640 1.00 94.38 73 LEU A N 1
ATOM 544 C CA . LEU A 1 73 ? -4.909 -5.234 1.324 1.00 94.38 73 LEU A CA 1
ATOM 545 C C . LEU A 1 73 ? -3.503 -5.581 0.813 1.00 94.38 73 LEU A C 1
ATOM 547 O O . LEU A 1 73 ? -3.349 -6.011 -0.333 1.00 94.38 73 LEU A O 1
ATOM 551 N N . LEU A 1 74 ? -2.474 -5.439 1.657 1.00 92.44 74 LEU A N 1
ATOM 552 C CA . LEU A 1 74 ? -1.101 -5.811 1.301 1.00 92.44 74 LEU A CA 1
ATOM 553 C C . LEU A 1 74 ? -0.988 -7.305 0.989 1.00 92.44 74 LEU A C 1
ATOM 555 O O . LEU A 1 74 ? -0.347 -7.684 0.009 1.00 92.44 74 LEU A O 1
ATOM 559 N N . ASN A 1 75 ? -1.635 -8.154 1.788 1.00 92.00 75 ASN A N 1
ATOM 560 C CA . ASN A 1 75 ? -1.630 -9.595 1.566 1.00 92.00 75 ASN A CA 1
ATOM 561 C C . ASN A 1 75 ? -2.335 -9.975 0.252 1.00 92.00 75 ASN A C 1
ATOM 563 O O . ASN A 1 75 ? -1.777 -10.739 -0.541 1.00 92.00 75 ASN A O 1
ATOM 567 N N . THR A 1 76 ? -3.511 -9.402 -0.036 1.00 91.25 76 THR A N 1
ATOM 568 C CA . THR A 1 76 ? -4.180 -9.578 -1.337 1.00 91.25 76 THR A CA 1
ATOM 569 C C . THR A 1 76 ? -3.254 -9.147 -2.471 1.00 91.25 76 THR A C 1
ATOM 571 O O . THR A 1 76 ? -3.071 -9.882 -3.438 1.00 91.25 76 THR A O 1
ATOM 574 N N . THR A 1 77 ? -2.598 -7.994 -2.327 1.00 90.31 77 THR A N 1
ATOM 575 C CA . THR A 1 77 ? -1.693 -7.460 -3.350 1.00 90.31 77 THR A CA 1
ATOM 576 C C . THR A 1 77 ? -0.510 -8.403 -3.607 1.00 90.31 77 THR A C 1
ATOM 578 O O . THR A 1 77 ? -0.252 -8.746 -4.760 1.00 90.31 77 THR A O 1
ATOM 581 N N . LEU A 1 78 ? 0.161 -8.902 -2.561 1.00 88.81 78 LEU A N 1
ATOM 582 C CA . LEU A 1 78 ? 1.284 -9.846 -2.690 1.00 88.81 78 LEU A CA 1
ATOM 583 C C . LEU A 1 78 ? 0.867 -11.192 -3.292 1.00 88.81 78 LEU A C 1
ATOM 585 O O . LEU A 1 78 ? 1.606 -11.768 -4.088 1.00 88.81 78 LEU A O 1
ATOM 589 N N . THR A 1 79 ? -0.298 -11.707 -2.904 1.00 89.06 79 THR A N 1
ATOM 590 C CA . THR A 1 79 ? -0.772 -13.031 -3.338 1.00 89.06 79 THR A CA 1
ATOM 591 C C . THR A 1 79 ? -1.431 -13.017 -4.714 1.00 89.06 79 THR A C 1
ATOM 593 O O . THR A 1 79 ? -1.518 -14.065 -5.352 1.00 89.06 79 THR A O 1
ATOM 596 N N . SER A 1 80 ? -1.842 -11.845 -5.204 1.00 87.06 80 SER A N 1
ATOM 597 C CA . SER A 1 80 ? -2.462 -11.685 -6.522 1.00 87.06 80 SER A CA 1
ATOM 598 C C . SER A 1 80 ? -1.526 -12.009 -7.693 1.00 87.06 80 SER A C 1
ATOM 600 O O . SER A 1 80 ? -1.998 -12.337 -8.779 1.00 87.06 80 SER A O 1
ATOM 602 N N . GLY A 1 81 ? -0.206 -11.903 -7.490 1.00 84.25 81 GLY A N 1
ATOM 603 C CA . GLY A 1 81 ? 0.786 -12.027 -8.563 1.00 84.25 81 GLY A CA 1
ATOM 604 C C . GLY A 1 81 ? 0.736 -10.890 -9.590 1.00 84.25 81 GLY A C 1
ATOM 605 O O . GLY A 1 81 ? 1.323 -11.021 -10.659 1.00 84.25 81 GLY A O 1
ATOM 606 N N . LEU A 1 82 ? 0.032 -9.794 -9.283 1.00 84.44 82 LEU A N 1
ATOM 607 C CA . LEU A 1 82 ? -0.165 -8.665 -10.195 1.00 84.44 82 LEU A CA 1
ATOM 608 C C . LEU A 1 82 ? 0.991 -7.661 -10.166 1.00 84.44 82 LEU A C 1
ATOM 610 O O . LEU A 1 82 ? 1.105 -6.843 -11.071 1.00 84.44 82 LEU A O 1
ATOM 614 N N . LEU A 1 83 ? 1.839 -7.703 -9.134 1.00 87.44 83 LEU A N 1
ATOM 615 C CA . LEU A 1 83 ? 2.956 -6.773 -8.989 1.00 87.44 83 LEU A CA 1
ATOM 616 C C . LEU A 1 83 ? 4.016 -7.032 -10.072 1.00 87.44 83 LEU A C 1
ATOM 618 O O . LEU A 1 83 ? 4.550 -8.141 -10.143 1.00 87.44 83 LEU A O 1
ATOM 622 N N . PRO A 1 84 ? 4.343 -6.034 -10.907 1.00 85.62 84 PRO A N 1
ATOM 623 C CA . PRO A 1 84 ? 5.268 -6.220 -12.003 1.00 85.62 84 PRO A CA 1
ATOM 624 C C . PRO A 1 84 ? 6.710 -6.229 -11.493 1.00 85.62 84 PRO A C 1
ATOM 626 O O . PRO A 1 84 ? 7.066 -5.513 -10.553 1.00 85.62 84 PRO A O 1
ATOM 629 N N . ASP A 1 85 ? 7.554 -7.022 -12.147 1.00 86.31 85 ASP A N 1
ATOM 630 C CA . ASP A 1 85 ? 8.984 -7.102 -11.848 1.00 86.31 85 ASP A CA 1
ATOM 631 C C . ASP A 1 85 ? 9.758 -6.028 -12.630 1.00 86.31 85 ASP A C 1
ATOM 633 O O . ASP A 1 85 ? 10.470 -6.301 -13.596 1.00 86.31 85 ASP A O 1
ATOM 637 N N . CYS A 1 86 ? 9.514 -4.768 -12.269 1.00 88.19 86 CYS A N 1
ATOM 638 C CA . CYS A 1 86 ? 10.120 -3.589 -12.884 1.00 88.19 86 CYS A CA 1
ATOM 639 C C . CYS A 1 86 ? 10.286 -2.450 -11.864 1.00 88.19 86 CYS A C 1
ATOM 641 O O . CYS A 1 86 ? 9.690 -2.461 -10.783 1.00 88.19 86 CYS A O 1
ATOM 643 N N . GLN A 1 87 ? 11.096 -1.447 -12.213 1.00 89.31 87 GLN A N 1
ATOM 644 C CA . GLN A 1 87 ? 11.300 -0.257 -11.385 1.00 89.31 87 GLN A CA 1
ATOM 645 C C . GLN A 1 87 ? 10.249 0.807 -11.700 1.00 89.31 87 GLN A C 1
ATOM 647 O O . GLN A 1 87 ? 10.175 1.323 -12.817 1.00 89.31 87 GLN A O 1
ATOM 652 N N . VAL A 1 88 ? 9.466 1.200 -10.703 1.00 85.69 88 VAL A N 1
ATOM 653 C CA . VAL A 1 88 ? 8.623 2.394 -10.777 1.00 85.69 88 VAL A CA 1
ATOM 654 C C . VAL A 1 88 ? 9.484 3.608 -10.454 1.00 85.69 88 VAL A C 1
ATOM 656 O O . VAL A 1 88 ? 10.060 3.691 -9.371 1.00 85.69 88 VAL A O 1
ATOM 659 N N . VAL A 1 89 ? 9.577 4.549 -11.393 1.00 85.38 89 VAL A N 1
ATOM 660 C CA . VAL A 1 89 ? 10.353 5.786 -11.231 1.00 85.38 89 VAL A CA 1
ATOM 661 C C . VAL A 1 89 ? 9.413 6.942 -10.902 1.00 85.38 89 VAL A C 1
ATOM 663 O O . VAL A 1 89 ? 8.549 7.291 -11.706 1.00 85.38 89 VAL A O 1
ATOM 666 N N . ILE A 1 90 ? 9.596 7.548 -9.729 1.00 77.94 90 ILE A N 1
ATOM 667 C CA . ILE A 1 90 ? 8.836 8.706 -9.245 1.00 77.94 90 ILE A CA 1
ATOM 668 C C . ILE A 1 90 ? 9.840 9.811 -8.910 1.00 77.94 90 ILE A C 1
ATOM 670 O O . ILE A 1 90 ? 10.550 9.755 -7.905 1.00 77.94 90 ILE A O 1
ATOM 674 N N . GLY A 1 91 ? 9.934 10.818 -9.781 1.00 81.38 91 GLY A N 1
ATOM 675 C CA . GLY A 1 91 ? 10.925 11.887 -9.644 1.00 81.38 91 GLY A CA 1
ATOM 676 C C . GLY A 1 91 ? 12.358 11.342 -9.676 1.00 81.38 91 GLY A C 1
ATOM 677 O O . GLY A 1 91 ? 12.773 10.753 -10.670 1.00 81.38 91 GLY A O 1
ATOM 678 N N . ALA A 1 92 ? 13.109 11.550 -8.592 1.00 81.06 92 ALA A N 1
ATOM 679 C CA . ALA A 1 92 ? 14.483 11.063 -8.434 1.00 81.06 92 ALA A CA 1
ATOM 680 C C . ALA A 1 92 ? 14.578 9.657 -7.806 1.00 81.06 92 ALA A C 1
ATOM 682 O O . ALA A 1 92 ? 15.682 9.146 -7.620 1.00 81.06 92 ALA A O 1
ATOM 683 N N . HIS A 1 93 ? 13.447 9.037 -7.461 1.00 79.94 93 HIS A N 1
ATOM 684 C CA . HIS A 1 93 ? 13.403 7.756 -6.762 1.00 79.94 93 HIS A CA 1
ATOM 685 C C . HIS A 1 93 ? 12.958 6.633 -7.700 1.00 79.94 93 HIS A C 1
ATOM 687 O O . HIS A 1 93 ? 12.074 6.822 -8.533 1.00 79.94 93 HIS A O 1
ATOM 693 N N . SER A 1 94 ? 13.549 5.450 -7.537 1.00 84.81 94 SER A N 1
ATOM 694 C CA . SER A 1 94 ? 13.114 4.219 -8.201 1.00 84.81 94 SER A CA 1
ATOM 695 C C . SER A 1 94 ? 12.796 3.162 -7.154 1.00 84.81 94 SER A C 1
ATOM 697 O O . SER A 1 94 ? 13.615 2.947 -6.258 1.00 84.81 94 SER A O 1
ATOM 699 N N . LEU A 1 95 ? 11.659 2.486 -7.278 1.00 85.81 95 LEU A N 1
ATOM 700 C CA . LEU A 1 95 ? 11.238 1.445 -6.343 1.00 85.81 95 LEU A CA 1
ATOM 701 C C . LEU A 1 95 ? 10.676 0.230 -7.080 1.00 85.81 95 LEU A C 1
ATOM 703 O O . LEU A 1 95 ? 9.968 0.372 -8.075 1.00 85.81 95 LEU A O 1
ATOM 707 N N . ASN A 1 96 ? 10.956 -0.959 -6.557 1.00 89.19 96 ASN A N 1
ATOM 708 C CA . ASN A 1 96 ? 10.255 -2.177 -6.941 1.00 89.19 96 ASN A CA 1
ATOM 709 C C . ASN A 1 96 ? 8.978 -2.281 -6.093 1.00 89.19 96 ASN A C 1
ATOM 711 O O . ASN A 1 96 ? 9.040 -2.218 -4.861 1.00 89.19 96 ASN A O 1
ATOM 715 N N . LEU A 1 97 ? 7.814 -2.427 -6.732 1.00 85.62 97 LEU A N 1
ATOM 716 C CA . LEU A 1 97 ? 6.533 -2.462 -6.015 1.00 85.62 97 LEU A CA 1
ATOM 717 C C . LEU A 1 97 ? 6.414 -3.681 -5.095 1.00 85.62 97 LEU A C 1
ATOM 719 O O . LEU A 1 97 ? 5.876 -3.565 -3.996 1.00 85.62 97 LEU A O 1
ATOM 723 N N . THR A 1 98 ? 6.955 -4.831 -5.498 1.00 88.56 98 THR A N 1
ATOM 724 C CA . THR A 1 98 ? 6.960 -6.041 -4.665 1.00 88.56 98 THR A CA 1
ATOM 725 C C . THR A 1 98 ? 7.767 -5.828 -3.393 1.00 88.56 98 THR A C 1
ATOM 727 O O . THR A 1 98 ? 7.320 -6.208 -2.309 1.00 88.56 98 THR A O 1
ATOM 730 N N . ASP A 1 99 ? 8.928 -5.185 -3.496 1.00 88.00 99 ASP A N 1
ATOM 731 C CA . ASP A 1 99 ? 9.745 -4.859 -2.329 1.00 88.00 99 ASP A CA 1
ATOM 732 C C . ASP A 1 99 ? 9.047 -3.848 -1.420 1.00 88.00 99 ASP A C 1
ATOM 734 O O . ASP A 1 99 ? 8.989 -4.067 -0.210 1.00 88.00 99 ASP A O 1
ATOM 738 N N . ALA A 1 100 ? 8.445 -2.801 -1.989 1.00 86.00 100 ALA A N 1
ATOM 739 C CA . ALA A 1 100 ? 7.707 -1.798 -1.226 1.00 86.00 100 ALA A CA 1
ATOM 740 C C . ALA A 1 100 ? 6.544 -2.416 -0.431 1.00 86.00 100 ALA A C 1
ATOM 742 O O . ALA A 1 100 ? 6.437 -2.200 0.776 1.00 86.00 100 ALA A O 1
ATOM 743 N N . VAL A 1 101 ? 5.716 -3.246 -1.074 1.00 88.00 101 VAL A N 1
ATOM 744 C CA . VAL A 1 101 ? 4.591 -3.938 -0.423 1.00 88.00 101 VAL A CA 1
ATOM 745 C C . VAL A 1 101 ? 5.098 -4.921 0.641 1.00 88.00 101 VAL A C 1
ATOM 747 O O . VAL A 1 101 ? 4.527 -5.010 1.729 1.00 88.00 101 VAL A O 1
ATOM 750 N N . ARG A 1 102 ? 6.210 -5.623 0.382 1.00 87.75 102 ARG A N 1
ATOM 751 C CA . ARG A 1 102 ? 6.816 -6.541 1.358 1.00 87.75 102 ARG A CA 1
ATOM 752 C C . ARG A 1 102 ? 7.363 -5.805 2.578 1.00 87.75 102 ARG A C 1
ATOM 754 O O . ARG A 1 102 ? 7.174 -6.290 3.690 1.00 87.75 102 ARG A O 1
ATOM 761 N N . ILE A 1 103 ? 8.024 -4.665 2.397 1.00 86.06 103 ILE A N 1
ATOM 762 C CA . ILE A 1 103 ? 8.513 -3.836 3.508 1.00 86.06 103 ILE A CA 1
ATOM 763 C C . ILE A 1 103 ? 7.325 -3.303 4.311 1.00 86.06 103 ILE A C 1
ATOM 765 O O . ILE A 1 103 ? 7.287 -3.484 5.526 1.00 86.06 103 ILE A O 1
ATOM 769 N N . ALA A 1 104 ? 6.314 -2.751 3.636 1.00 86.50 104 ALA A N 1
ATOM 770 C CA . ALA A 1 104 ? 5.104 -2.255 4.287 1.00 86.50 104 ALA A CA 1
ATOM 771 C C . ALA A 1 104 ? 4.383 -3.345 5.102 1.00 86.50 104 ALA A C 1
ATOM 773 O O . ALA A 1 104 ? 3.868 -3.061 6.176 1.00 86.50 104 ALA A O 1
ATOM 774 N N . SER A 1 105 ? 4.408 -4.607 4.651 1.00 85.88 105 SER A N 1
ATOM 775 C CA . SER A 1 105 ? 3.795 -5.730 5.383 1.00 85.88 105 SER A CA 1
ATOM 776 C C . SER A 1 105 ? 4.514 -6.112 6.678 1.00 85.88 105 SER A C 1
ATOM 778 O O . SER A 1 105 ? 3.958 -6.844 7.495 1.00 85.88 105 SER A O 1
ATOM 780 N N . ARG A 1 106 ? 5.757 -5.652 6.876 1.00 85.62 106 ARG A N 1
ATOM 781 C CA . ARG A 1 106 ? 6.558 -6.040 8.042 1.00 85.62 106 ARG A CA 1
ATOM 782 C C . ARG A 1 106 ? 6.267 -5.207 9.273 1.00 85.62 106 ARG A C 1
ATOM 784 O O . ARG A 1 106 ? 6.410 -5.778 10.341 1.00 85.62 106 ARG A O 1
ATOM 791 N N . CYS A 1 107 ? 5.826 -3.953 9.127 1.00 81.50 107 CYS A N 1
ATOM 792 C CA . CYS A 1 107 ? 5.344 -2.996 10.142 1.00 81.50 107 CYS A CA 1
ATOM 793 C C . CYS A 1 107 ? 6.149 -2.783 11.446 1.00 81.50 107 CYS A C 1
ATOM 795 O O . CYS A 1 107 ? 6.295 -1.645 11.881 1.00 81.50 107 CYS A O 1
ATOM 797 N N . ALA A 1 108 ? 6.683 -3.832 12.065 1.00 60.31 108 ALA A N 1
ATOM 798 C CA . ALA A 1 108 ? 7.548 -3.830 13.234 1.00 60.31 108 ALA A CA 1
ATOM 799 C C . ALA A 1 108 ? 8.934 -3.219 12.955 1.00 60.31 108 ALA A C 1
ATOM 801 O O . ALA A 1 108 ? 9.421 -2.449 13.771 1.00 60.31 108 ALA A O 1
ATOM 802 N N . ASP A 1 109 ? 9.528 -3.467 11.783 1.00 59.28 109 ASP A N 1
ATOM 803 C CA . ASP A 1 109 ? 10.900 -3.017 11.486 1.00 59.28 109 ASP A CA 1
ATOM 804 C C . ASP A 1 109 ? 10.995 -1.501 11.180 1.00 59.28 109 ASP A C 1
ATOM 806 O O . ASP A 1 109 ? 12.049 -0.888 11.317 1.00 59.28 109 ASP A O 1
ATOM 810 N N . THR A 1 110 ? 9.894 -0.862 10.766 1.00 52.44 110 THR A N 1
ATOM 811 C CA . THR A 1 110 ? 9.869 0.536 10.282 1.00 52.44 110 THR A CA 1
ATOM 812 C C . THR A 1 110 ? 9.751 1.603 11.374 1.00 52.44 110 THR A C 1
ATOM 814 O O . THR A 1 110 ? 9.926 2.790 11.084 1.00 52.44 110 THR A O 1
ATOM 817 N N . LEU A 1 111 ? 9.427 1.208 12.609 1.00 52.12 111 LEU A N 1
ATOM 818 C CA . LEU A 1 111 ? 9.204 2.128 13.733 1.00 52.12 111 LEU A CA 1
ATOM 819 C C . LEU A 1 111 ? 10.423 2.219 14.664 1.00 52.12 111 LEU A C 1
ATOM 821 O O . LEU A 1 111 ? 10.689 3.285 15.214 1.00 52.12 111 LEU A O 1
ATOM 825 N N . GLU A 1 112 ? 11.202 1.141 14.797 1.00 44.66 112 GLU A N 1
ATOM 826 C CA . GLU A 1 112 ? 12.368 1.104 15.693 1.00 44.66 112 GLU A CA 1
ATOM 827 C C . GLU A 1 112 ?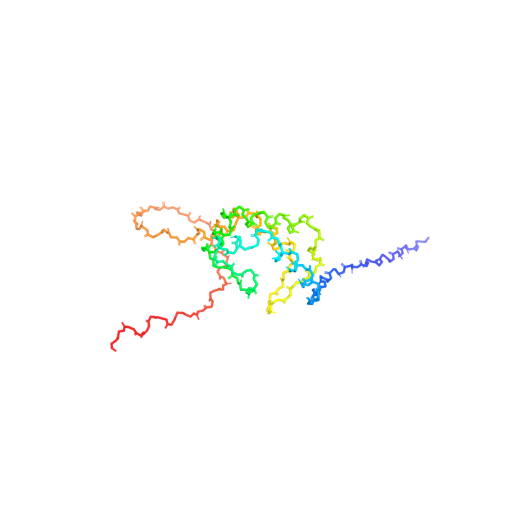 13.564 1.913 15.161 1.00 44.66 112 GLU A C 1
ATOM 829 O O . GLU A 1 112 ? 14.301 2.501 15.951 1.00 44.66 112 GLU A O 1
ATOM 834 N N . GLU A 1 113 ? 13.725 2.052 13.839 1.00 43.59 113 GLU A N 1
ATOM 835 C CA . GLU A 1 113 ? 14.851 2.803 13.251 1.00 43.59 113 GLU A CA 1
ATOM 836 C C . GLU A 1 113 ? 14.771 4.327 13.500 1.00 43.59 113 GLU A C 1
ATOM 838 O O . GLU A 1 113 ? 15.755 5.044 13.324 1.00 43.59 113 GLU A O 1
ATOM 843 N N . ARG A 1 114 ? 13.622 4.839 13.970 1.00 44.44 114 ARG A N 1
ATOM 844 C CA . ARG A 1 114 ? 13.429 6.257 14.331 1.00 44.44 114 ARG A CA 1
ATOM 845 C C . ARG A 1 114 ? 13.362 6.534 15.836 1.00 44.44 114 ARG A C 1
ATOM 847 O O . ARG A 1 114 ? 13.213 7.691 16.212 1.00 44.44 114 ARG A O 1
ATOM 854 N N . ALA A 1 115 ? 13.523 5.526 16.695 1.00 41.62 115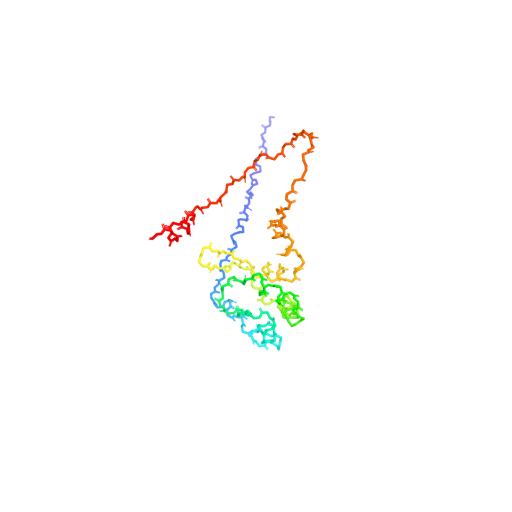 ALA A N 1
ATOM 855 C CA . ALA A 1 115 ? 13.497 5.700 18.152 1.00 41.62 115 ALA A CA 1
ATOM 856 C C . ALA A 1 115 ? 14.853 6.118 18.771 1.00 41.62 115 ALA A C 1
ATOM 858 O O . ALA A 1 115 ? 15.028 6.027 19.985 1.00 41.62 115 ALA A O 1
ATOM 859 N N . VAL A 1 116 ? 15.822 6.594 17.978 1.00 48.56 116 VAL A N 1
ATOM 860 C CA . VAL A 1 116 ? 17.015 7.271 18.515 1.00 48.56 116 VAL A CA 1
ATOM 861 C C . VAL A 1 116 ? 16.782 8.776 18.495 1.00 48.56 116 VAL A C 1
ATOM 863 O O . VAL A 1 116 ? 16.979 9.428 17.472 1.00 48.56 116 VAL A O 1
ATOM 866 N N . GLY A 1 117 ? 16.405 9.318 19.653 1.00 46.59 117 GLY A N 1
ATOM 867 C CA . GLY A 1 117 ? 16.537 10.743 19.942 1.00 46.59 117 GLY A CA 1
ATOM 868 C C . GLY A 1 117 ? 15.375 11.351 20.709 1.00 46.59 117 GLY A C 1
ATOM 869 O O . GLY A 1 117 ? 14.686 12.189 20.154 1.00 46.59 117 GLY A O 1
ATOM 870 N N . GLU A 1 118 ? 15.207 10.973 21.976 1.00 45.75 118 GLU A N 1
ATOM 871 C CA . GLU A 1 118 ? 14.673 11.856 23.023 1.00 45.75 118 GLU A CA 1
ATOM 872 C C . GLU A 1 118 ? 15.037 11.257 24.393 1.00 45.75 118 GLU A C 1
ATOM 874 O O . GLU A 1 118 ? 14.265 10.531 25.010 1.00 45.75 118 GLU A O 1
ATOM 879 N N . ASP A 1 119 ? 16.260 11.531 24.850 1.00 38.47 119 ASP A N 1
ATOM 880 C CA . ASP A 1 119 ? 16.586 11.525 26.278 1.00 38.47 119 ASP A CA 1
ATOM 881 C C . ASP A 1 119 ? 17.609 12.639 26.536 1.00 38.47 119 ASP A C 1
ATOM 883 O O . ASP A 1 119 ? 18.812 12.469 26.359 1.00 38.47 119 ASP A O 1
ATOM 887 N N . GLU A 1 120 ? 17.116 13.822 26.901 1.00 39.00 120 GLU A N 1
ATOM 888 C CA . GLU A 1 120 ? 17.921 14.835 27.584 1.00 39.00 120 GLU A CA 1
ATOM 889 C C . GLU A 1 120 ? 17.295 15.094 28.958 1.00 39.00 120 GLU A C 1
ATOM 891 O O . GLU A 1 120 ? 16.464 15.981 29.154 1.00 39.00 120 GLU A O 1
ATOM 896 N N . GLY A 1 121 ? 17.701 14.256 29.914 1.00 33.88 121 GLY A N 1
ATOM 897 C CA . GLY A 1 121 ? 17.429 14.373 31.343 1.00 33.88 121 GLY A CA 1
ATOM 898 C C . GLY A 1 121 ? 18.724 14.290 32.153 1.00 33.88 121 GLY A C 1
ATOM 899 O O . GLY A 1 121 ? 19.058 13.255 32.712 1.00 33.88 121 GLY A O 1
ATOM 900 N N . GLU A 1 122 ? 19.449 15.406 32.164 1.00 38.19 122 GLU A N 1
ATOM 901 C CA . GLU A 1 122 ? 20.548 15.841 33.041 1.00 38.19 122 GLU A CA 1
ATOM 902 C C . GLU A 1 122 ? 21.106 14.929 34.172 1.00 38.19 122 GLU A C 1
ATOM 904 O O . GLU A 1 122 ? 20.448 14.597 35.156 1.00 38.19 122 GLU A O 1
ATOM 909 N N . ASN A 1 123 ? 22.443 14.809 34.116 1.00 41.91 123 ASN A N 1
ATOM 910 C CA . ASN A 1 123 ? 23.433 14.791 35.206 1.00 41.91 123 ASN A CA 1
ATOM 911 C C . ASN A 1 123 ? 23.552 13.557 36.123 1.00 41.91 123 ASN A C 1
ATOM 913 O O . ASN A 1 123 ? 22.977 13.513 37.208 1.00 41.91 123 ASN A O 1
ATOM 917 N N . THR A 1 124 ? 24.571 12.721 35.876 1.00 35.72 124 THR A N 1
ATOM 918 C CA . THR A 1 124 ? 25.652 12.566 36.875 1.00 35.72 124 THR A CA 1
ATOM 919 C C . THR A 1 124 ? 26.969 12.081 36.266 1.00 35.72 124 THR A C 1
ATOM 921 O O . THR A 1 124 ? 27.059 11.079 35.569 1.00 35.72 124 THR A O 1
ATOM 924 N N . LEU A 1 125 ? 28.007 12.844 36.587 1.00 48.03 125 LEU A N 1
ATOM 925 C CA . LEU A 1 125 ? 29.425 12.655 36.324 1.00 48.03 125 LEU A CA 1
ATOM 926 C C . LEU A 1 125 ? 29.949 11.290 36.822 1.00 48.03 125 LEU A C 1
ATOM 928 O O . LEU A 1 125 ? 29.819 10.976 38.004 1.00 48.03 125 LEU A O 1
ATOM 932 N N . GLY A 1 126 ? 30.626 10.526 35.959 1.00 32.28 126 GLY A N 1
ATOM 933 C CA . GLY A 1 126 ? 31.327 9.297 36.344 1.00 32.28 126 GLY A CA 1
ATOM 934 C C . GLY A 1 126 ? 32.186 8.737 35.212 1.00 32.28 126 GLY A C 1
ATOM 935 O O . GLY A 1 126 ? 31.684 8.074 34.318 1.00 32.28 126 GLY A O 1
ATOM 936 N N . HIS A 1 127 ? 33.483 9.040 35.253 1.00 47.00 127 HIS A N 1
ATOM 937 C CA . HIS A 1 127 ? 34.550 8.540 34.382 1.00 47.00 127 HIS A CA 1
ATOM 938 C C . HIS A 1 127 ? 34.382 7.075 33.924 1.00 47.00 127 HIS A C 1
ATOM 940 O O . HIS A 1 127 ? 34.115 6.223 34.770 1.00 47.00 127 HIS A O 1
ATOM 946 N N . THR A 1 128 ? 34.684 6.763 32.649 1.00 38.38 128 THR A N 1
ATOM 947 C CA . THR A 1 128 ? 35.771 5.839 32.210 1.00 38.38 128 THR A CA 1
ATOM 948 C C . THR A 1 128 ? 35.628 5.448 30.718 1.00 38.38 128 THR A C 1
ATOM 950 O O . THR A 1 128 ? 34.844 4.577 30.375 1.00 38.38 128 THR A O 1
ATOM 953 N N . VAL A 1 129 ? 36.476 6.073 29.885 1.00 43.28 129 VAL A N 1
ATOM 954 C CA . VAL A 1 129 ? 37.258 5.504 28.758 1.00 43.28 129 VAL A CA 1
ATOM 955 C C . VAL A 1 129 ? 36.547 5.071 27.458 1.00 43.28 129 VAL A C 1
ATOM 957 O O . VAL A 1 129 ? 35.900 4.035 27.381 1.00 43.28 129 VAL A O 1
ATOM 960 N N . ASP A 1 130 ? 36.821 5.868 26.414 1.00 47.56 130 ASP A N 1
ATOM 961 C CA . ASP A 1 130 ? 37.218 5.504 25.042 1.00 47.56 130 ASP A CA 1
ATOM 962 C C . ASP A 1 130 ? 37.053 4.043 24.578 1.00 47.56 130 ASP A C 1
ATOM 964 O O . ASP A 1 130 ? 37.754 3.146 25.052 1.00 47.56 130 ASP A O 1
ATOM 968 N N . ASN A 1 131 ? 36.293 3.840 23.494 1.00 46.28 131 ASN A N 1
ATOM 969 C CA . ASN A 1 131 ? 36.872 3.541 22.173 1.00 46.28 131 ASN A CA 1
ATOM 970 C C . ASN A 1 131 ? 35.783 3.394 21.086 1.00 46.28 131 ASN A C 1
ATOM 972 O O . ASN A 1 131 ? 34.932 2.514 21.164 1.00 46.28 131 ASN A O 1
ATOM 976 N N . ILE A 1 132 ? 35.937 4.194 20.023 1.00 44.91 132 ILE A N 1
ATOM 977 C CA . ILE A 1 132 ? 35.394 4.020 18.661 1.00 44.91 132 ILE A CA 1
ATOM 978 C C . ILE A 1 132 ? 33.893 4.319 18.487 1.00 44.91 132 ILE A C 1
ATOM 980 O O . ILE A 1 132 ? 33.085 3.418 18.302 1.00 44.91 132 ILE A O 1
ATOM 984 N N . VAL A 1 133 ? 33.550 5.608 18.394 1.00 40.25 133 VAL A N 1
ATOM 985 C CA . VAL A 1 133 ? 32.530 6.081 17.439 1.00 40.25 133 VAL A CA 1
ATOM 986 C C . VAL A 1 133 ? 33.038 7.381 16.829 1.00 40.25 133 VAL A C 1
ATOM 988 O O . VAL A 1 133 ? 32.661 8.480 17.215 1.00 40.25 133 VAL A O 1
ATOM 991 N N . ASP A 1 134 ? 33.949 7.239 15.881 1.00 47.72 134 ASP A N 1
ATOM 992 C CA . ASP A 1 134 ? 34.147 8.252 14.860 1.00 47.72 134 ASP A CA 1
ATOM 993 C C . ASP A 1 134 ? 34.293 7.482 13.558 1.00 47.72 134 ASP A C 1
ATOM 995 O O . ASP A 1 134 ? 35.233 6.702 13.427 1.00 47.72 134 ASP A O 1
ATOM 999 N N . VAL A 1 135 ? 33.278 7.577 12.699 1.00 45.66 135 VAL A N 1
ATOM 1000 C CA . VAL A 1 135 ? 33.322 7.437 11.236 1.00 45.66 135 VAL A CA 1
ATOM 1001 C C . VAL A 1 135 ? 31.881 7.645 10.739 1.00 45.66 135 VAL A C 1
ATOM 1003 O O . VAL A 1 135 ? 31.047 6.745 10.747 1.00 45.66 135 VAL A O 1
ATOM 1006 N N . LEU A 1 136 ? 31.665 8.879 10.264 1.00 44.50 136 LEU A N 1
ATOM 1007 C CA . LEU A 1 136 ? 30.704 9.310 9.236 1.00 44.50 136 LEU A CA 1
ATOM 1008 C C . LEU A 1 136 ? 2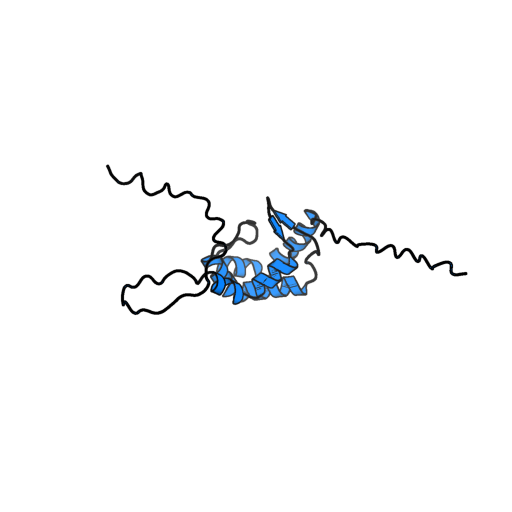9.319 9.799 9.682 1.00 44.50 136 LEU A C 1
ATOM 1010 O O . LEU A 1 136 ? 28.283 9.363 9.192 1.00 44.50 136 LEU A O 1
ATOM 1014 N N . ALA A 1 137 ? 29.336 10.895 10.441 1.00 48.97 137 ALA A N 1
ATOM 1015 C CA . ALA A 1 137 ? 28.418 12.001 10.186 1.00 48.97 137 ALA A CA 1
ATOM 1016 C C . ALA A 1 137 ? 28.736 12.618 8.806 1.00 48.97 137 ALA A C 1
ATOM 1018 O O . ALA A 1 137 ? 29.703 13.363 8.680 1.00 48.97 137 ALA A O 1
ATOM 1019 N N . HIS A 1 138 ? 27.969 12.290 7.763 1.00 48.06 138 HIS A N 1
ATOM 1020 C CA . HIS A 1 138 ? 27.976 13.012 6.481 1.00 48.06 138 HIS A CA 1
ATOM 1021 C C . HIS A 1 138 ? 26.576 12.990 5.853 1.00 48.06 138 HIS A C 1
ATOM 1023 O O . HIS A 1 138 ? 26.312 12.159 4.995 1.00 48.06 138 HIS A O 1
ATOM 1029 N N . SER A 1 139 ? 25.711 13.917 6.290 1.00 44.25 139 SER A N 1
ATOM 1030 C CA . SER A 1 139 ? 24.832 14.748 5.439 1.00 44.25 139 SER A CA 1
ATOM 1031 C C . SER A 1 139 ? 23.694 15.375 6.262 1.00 44.25 139 SER A C 1
ATOM 1033 O O . SER A 1 139 ? 22.547 14.949 6.171 1.00 44.25 139 SER A O 1
ATOM 1035 N N . ILE A 1 140 ? 24.001 16.414 7.045 1.00 40.28 140 ILE A N 1
ATOM 1036 C CA . ILE A 1 140 ? 23.005 17.432 7.408 1.00 40.28 140 ILE A CA 1
ATOM 1037 C C . ILE A 1 140 ? 23.200 18.587 6.416 1.00 40.28 140 ILE A C 1
ATOM 1039 O O . ILE A 1 140 ? 24.190 19.313 6.538 1.00 40.28 140 ILE A O 1
ATOM 1043 N N . PRO A 1 141 ? 22.336 18.770 5.404 1.00 36.12 141 PRO A N 1
ATOM 1044 C CA . PRO A 1 141 ? 22.257 20.046 4.715 1.00 36.12 141 PRO A CA 1
ATOM 1045 C C . PRO A 1 141 ? 21.593 21.066 5.648 1.00 36.12 141 PRO A C 1
ATOM 1047 O O . PRO A 1 141 ? 20.512 20.846 6.188 1.00 36.12 141 PRO A O 1
ATOM 1050 N N . MET A 1 142 ? 22.313 22.160 5.878 1.00 45.22 142 MET A N 1
ATOM 1051 C CA . MET A 1 142 ? 21.941 23.253 6.764 1.00 45.22 142 MET A CA 1
ATOM 1052 C C . MET A 1 142 ? 20.753 24.049 6.222 1.00 45.22 142 MET A C 1
ATOM 1054 O O . MET A 1 142 ? 20.885 24.683 5.182 1.00 45.22 142 MET A O 1
ATOM 1058 N N . GLU A 1 143 ? 19.676 24.136 6.999 1.00 38.81 143 GLU A N 1
ATOM 1059 C CA . GLU A 1 143 ? 18.780 25.302 7.027 1.00 38.81 143 GLU A CA 1
ATOM 1060 C C . GLU A 1 143 ? 18.381 25.617 8.483 1.00 38.81 143 GLU A C 1
ATOM 1062 O O . GLU A 1 143 ? 17.223 25.754 8.863 1.00 38.81 143 GLU A O 1
ATOM 1067 N N . GLU A 1 144 ? 19.410 25.774 9.319 1.00 45.47 144 GLU A N 1
ATOM 1068 C CA . GLU A 1 144 ? 19.394 26.609 10.527 1.00 45.47 144 GLU A CA 1
ATOM 1069 C C . GLU A 1 144 ? 19.221 28.087 10.105 1.00 45.47 144 GLU A C 1
ATOM 1071 O O . GLU A 1 144 ? 20.176 28.860 10.038 1.00 45.47 144 GLU A O 1
ATOM 1076 N N . LEU A 1 145 ? 17.995 28.485 9.743 1.00 42.41 145 LEU A N 1
ATOM 1077 C CA . LEU A 1 145 ? 17.621 29.896 9.522 1.00 42.41 145 LEU A CA 1
ATOM 1078 C C . LEU A 1 145 ? 16.293 30.300 10.195 1.00 42.41 145 LEU A C 1
ATOM 1080 O O . LEU A 1 145 ? 15.794 31.401 9.964 1.00 42.41 145 LEU A O 1
ATOM 1084 N N . VAL A 1 146 ? 15.734 29.477 11.090 1.00 48.28 146 VAL A N 1
ATOM 1085 C CA . VAL A 1 146 ? 14.454 29.776 11.778 1.00 48.28 146 VAL A CA 1
ATOM 1086 C C . VAL A 1 146 ? 14.630 30.382 13.185 1.00 48.28 146 VAL A C 1
ATOM 1088 O O . VAL A 1 146 ? 13.658 30.642 13.884 1.00 48.28 146 VAL A O 1
ATOM 1091 N N . MET A 1 147 ? 15.846 30.757 13.594 1.00 45.84 147 MET A N 1
ATOM 1092 C CA . MET A 1 147 ? 16.092 31.440 14.881 1.00 45.84 147 MET A CA 1
ATOM 1093 C C . MET A 1 147 ? 16.729 32.831 14.722 1.00 45.84 147 MET A C 1
ATOM 1095 O O . MET A 1 147 ? 17.625 33.221 15.464 1.00 45.84 147 MET A O 1
ATOM 1099 N N . GLY A 1 148 ? 16.229 33.615 13.756 1.00 47.66 148 GLY A N 1
ATOM 1100 C CA . GLY A 1 148 ? 16.623 35.017 13.533 1.00 47.66 148 GLY A CA 1
ATOM 1101 C C . GLY A 1 148 ? 15.488 36.056 13.512 1.00 47.66 148 GLY A C 1
ATOM 1102 O O . GLY A 1 148 ? 15.780 37.247 13.479 1.00 47.66 148 GLY A O 1
ATOM 1103 N N . LEU A 1 149 ? 14.205 35.662 13.552 1.00 50.12 149 LEU A N 1
ATOM 1104 C CA . LEU A 1 149 ? 13.068 36.591 13.365 1.00 50.12 149 LEU A CA 1
ATOM 1105 C C . LEU A 1 149 ? 12.091 36.695 14.551 1.00 50.12 149 LEU A C 1
ATOM 1107 O O . LEU A 1 149 ? 10.955 37.124 14.378 1.00 50.12 149 LEU A O 1
ATOM 1111 N N . LEU A 1 150 ? 12.529 36.379 15.774 1.00 49.91 150 LEU A N 1
ATOM 1112 C CA . LEU A 1 150 ? 11.759 36.658 16.999 1.00 49.91 150 LEU A CA 1
ATOM 1113 C C . LEU A 1 150 ? 12.609 37.305 18.103 1.00 49.91 150 LEU A C 1
ATOM 1115 O O . LEU A 1 150 ? 12.569 36.900 19.264 1.00 49.91 150 LEU A O 1
ATOM 1119 N N . ARG A 1 151 ? 13.372 38.352 17.760 1.00 50.34 151 ARG A N 1
ATOM 1120 C CA . ARG A 1 151 ? 13.845 39.338 18.749 1.00 50.34 151 ARG A CA 1
ATOM 1121 C C . ARG A 1 151 ? 14.221 40.683 18.105 1.00 50.34 151 ARG A C 1
ATOM 1123 O O . ARG A 1 151 ? 15.399 40.981 17.943 1.00 50.34 151 ARG A O 1
ATOM 1130 N N . LYS A 1 152 ? 13.205 41.492 17.780 1.00 40.53 152 LYS A N 1
ATOM 1131 C CA . LYS A 1 152 ? 13.017 42.909 18.172 1.00 40.53 152 LYS A CA 1
ATOM 1132 C C . LYS A 1 152 ? 12.114 43.655 17.196 1.00 40.53 152 LYS A C 1
ATOM 1134 O O . LYS A 1 152 ? 12.383 43.592 15.982 1.00 40.53 152 LYS A O 1
#

pLDDT: mean 71.53, std 21.53, range [32.28, 97.25]

Secondary structure (DSSP, 8-state):
------------------PBPPHHHHHHHHHHHHHSTHHHHHHHHHT--TTS-SPPPHHHHHHHHH-HHHHHHHHHHHHTT-S-SSEEEETTEEEEHHHHHHHHTT-SHHHHTT--------------------S----------SSSSS--

Sequence (152 aa):
MLFLTALLLLISTVVANAENCSVQMIYEVLEPITSDPNFVTCQTDSNYSMLSFESPTLNQTEGFCASSACQALLNTTLTSGLLPDCQVVIGAHSLNLTDAVRIASRCADTLEERAVGEDEGENTLGHTVDNIVDVLAHSIPMEELVMGLLRK

Organism: NCBI:txid1317063